Protein AF-A0A553V169-F1 (afdb_monomer)

pLDDT: mean 85.73, std 9.19, range [44.88, 95.38]

Sequence (104 aa):
MGFTVLGESAGKLLHLPVPGSVLGLVLLWLALSVGAVRLSWLEAAADDLLGVLGLLFVPATVGFVNYLSAGAAWGWWLLVMLTGLLCGAGVTGLLTSRWLGEDQ

Solvent-accessible surface area (backbone atoms only — not comparable to full-atom values): 5922 Å² total; per-residue (Å²): 109,71,48,31,54,52,16,35,53,50,26,63,74,69,69,49,100,57,62,24,60,60,43,10,49,53,52,48,50,52,36,41,75,74,60,80,42,66,63,77,78,48,47,65,60,50,52,56,50,57,72,45,41,70,66,60,46,47,70,66,47,57,63,51,59,76,56,68,78,58,58,84,61,48,62,59,52,48,52,54,52,50,50,51,50,52,49,51,55,46,50,54,50,52,50,52,51,55,70,62,60,73,80,120

Structure (mmCIF, N/CA/C/O backbone):
data_AF-A0A553V169-F1
#
_entry.id   AF-A0A553V169-F1
#
loop_
_atom_site.group_PDB
_atom_site.id
_atom_site.type_symbol
_atom_site.label_atom_id
_atom_site.label_alt_id
_atom_site.label_comp_id
_atom_site.label_asym_id
_atom_site.label_entity_id
_atom_site.label_seq_id
_atom_site.pdbx_PDB_ins_code
_atom_site.Cartn_x
_atom_site.Cartn_y
_atom_site.Cartn_z
_atom_site.occupancy
_atom_site.B_iso_or_equiv
_atom_site.auth_seq_id
_atom_site.auth_comp_id
_atom_site.auth_asym_id
_atom_site.auth_atom_id
_atom_site.pdbx_PDB_model_num
ATOM 1 N N . MET A 1 1 ? -18.871 -0.359 1.305 1.00 67.06 1 MET A N 1
ATOM 2 C CA . MET A 1 1 ? -19.916 0.501 0.707 1.00 67.06 1 MET A CA 1
ATOM 3 C C . MET A 1 1 ? -20.139 1.779 1.520 1.00 67.06 1 MET A C 1
ATOM 5 O O . MET A 1 1 ? -19.933 2.848 0.970 1.00 67.06 1 MET A O 1
ATOM 9 N N . GLY A 1 2 ? -20.487 1.713 2.816 1.00 82.88 2 GLY A N 1
ATOM 10 C CA . GLY A 1 2 ? -20.747 2.922 3.626 1.00 82.88 2 GLY A CA 1
ATOM 11 C C . GLY A 1 2 ? -19.584 3.926 3.664 1.00 82.88 2 GLY A C 1
ATOM 12 O O . GLY A 1 2 ? -19.732 5.065 3.235 1.00 82.88 2 GLY A O 1
ATOM 13 N N . PHE A 1 3 ? -18.394 3.485 4.080 1.00 85.50 3 PHE A N 1
ATOM 14 C CA . PHE A 1 3 ? -17.216 4.359 4.167 1.00 85.50 3 PHE A CA 1
ATOM 15 C C . PHE A 1 3 ? -16.726 4.884 2.812 1.00 85.50 3 PHE A C 1
ATOM 17 O O . PHE A 1 3 ? -16.272 6.018 2.728 1.00 85.50 3 PHE A O 1
ATOM 24 N N . THR A 1 4 ? -16.848 4.102 1.737 1.00 84.94 4 THR A N 1
ATOM 25 C CA . THR A 1 4 ? -16.432 4.522 0.388 1.00 84.94 4 THR A CA 1
ATOM 26 C C . THR A 1 4 ? -17.352 5.596 -0.191 1.00 84.94 4 THR A C 1
ATOM 28 O O . THR A 1 4 ? -16.861 6.536 -0.804 1.00 84.94 4 THR A O 1
ATOM 31 N N . VAL A 1 5 ? -18.666 5.513 0.057 1.00 88.44 5 VAL A N 1
ATOM 32 C CA . VAL A 1 5 ? -19.634 6.550 -0.352 1.00 88.44 5 VAL A CA 1
ATOM 33 C C . VAL A 1 5 ? -19.436 7.836 0.454 1.00 88.44 5 VAL A C 1
ATOM 35 O O . VAL A 1 5 ? -19.469 8.932 -0.108 1.00 88.44 5 VAL A O 1
ATOM 38 N N . LEU A 1 6 ? -19.177 7.715 1.760 1.00 87.00 6 LEU A N 1
ATOM 39 C CA . LEU A 1 6 ? -18.831 8.859 2.607 1.00 87.00 6 LEU A CA 1
ATOM 40 C C . LEU A 1 6 ? -17.513 9.510 2.162 1.00 87.00 6 LEU A C 1
ATOM 42 O O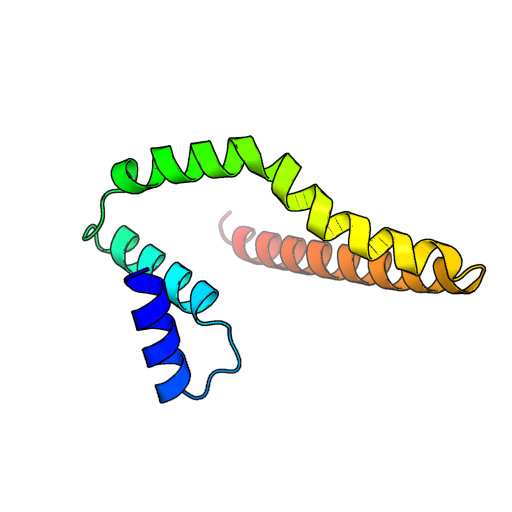 . LEU A 1 6 ? -17.446 10.731 2.051 1.00 87.00 6 LEU A O 1
ATOM 46 N N . GLY A 1 7 ? -16.500 8.704 1.837 1.00 84.62 7 GLY A N 1
ATOM 47 C CA . GLY A 1 7 ? -15.222 9.170 1.304 1.00 84.62 7 GLY A CA 1
ATOM 48 C C . GLY A 1 7 ? -15.358 9.866 -0.049 1.00 84.62 7 GLY A C 1
ATOM 49 O O . GLY A 1 7 ? -14.757 10.913 -0.258 1.00 84.62 7 GLY A O 1
ATOM 50 N N . GLU A 1 8 ? -16.191 9.348 -0.951 1.00 86.31 8 GLU A N 1
ATOM 51 C CA . GLU A 1 8 ? -16.463 9.985 -2.244 1.00 86.31 8 GLU A CA 1
ATOM 52 C C . GLU A 1 8 ? -17.226 11.309 -2.086 1.00 86.31 8 GLU A C 1
ATOM 54 O O . GLU A 1 8 ? -16.914 12.292 -2.757 1.00 86.31 8 GLU A O 1
ATOM 59 N N . SER A 1 9 ? -18.185 11.363 -1.158 1.00 84.12 9 SER A N 1
ATOM 60 C CA . SER A 1 9 ? -18.932 12.587 -0.839 1.00 84.12 9 SER A CA 1
ATOM 61 C C . SER A 1 9 ? -18.015 13.659 -0.239 1.00 84.12 9 SER A C 1
ATOM 63 O O . SER A 1 9 ? -18.050 14.813 -0.666 1.00 84.12 9 SER A O 1
ATOM 65 N N . ALA A 1 10 ? -17.140 13.271 0.694 1.00 80.94 10 ALA A N 1
ATOM 66 C CA . ALA A 1 10 ? -16.134 14.155 1.278 1.00 80.94 10 ALA A CA 1
ATOM 67 C C . ALA A 1 10 ? -15.099 14.618 0.237 1.00 80.94 10 ALA A C 1
ATOM 69 O O . ALA A 1 10 ? -14.768 15.801 0.182 1.00 80.94 10 ALA A O 1
ATOM 70 N N . GLY A 1 11 ? -14.637 13.713 -0.631 1.00 82.69 11 GLY A N 1
ATOM 71 C CA . GLY A 1 11 ? -13.697 14.021 -1.711 1.00 82.69 11 GLY A CA 1
ATOM 72 C C . GLY A 1 11 ? -14.268 15.003 -2.734 1.00 82.69 11 GLY A C 1
ATOM 73 O O . GLY A 1 11 ? -13.563 15.920 -3.154 1.00 82.69 11 GLY A O 1
ATOM 74 N N . LYS A 1 12 ? -15.560 14.873 -3.072 1.00 81.38 12 LYS A N 1
ATOM 75 C CA . LYS A 1 12 ? -16.278 15.825 -3.938 1.00 81.38 12 LYS A CA 1
ATOM 76 C C . LYS A 1 12 ? -16.449 17.196 -3.283 1.00 81.38 12 LYS A C 1
ATOM 78 O O . LYS A 1 12 ? -16.291 18.197 -3.971 1.00 81.38 12 LYS A O 1
ATOM 83 N N . LEU A 1 13 ? -16.723 17.261 -1.975 1.00 79.31 13 LEU A N 1
ATOM 84 C CA . LEU A 1 13 ? -16.819 18.541 -1.258 1.00 79.31 13 LEU A CA 1
ATOM 85 C C . LEU A 1 13 ? -15.472 19.275 -1.184 1.00 79.31 13 LEU A C 1
ATOM 87 O O . LEU A 1 13 ? -15.429 20.492 -1.353 1.00 79.31 13 LEU A O 1
ATOM 91 N N . LEU A 1 14 ? -14.379 18.548 -0.935 1.00 77.19 14 LEU A N 1
ATOM 92 C CA . LEU A 1 14 ? -13.042 19.135 -0.802 1.00 77.19 14 LEU A CA 1
ATOM 93 C C . LEU A 1 14 ? -12.274 19.263 -2.137 1.00 77.19 14 LEU A C 1
ATOM 95 O O . LEU A 1 14 ? -11.156 19.769 -2.128 1.00 77.19 14 LEU A O 1
ATOM 99 N N . HIS A 1 15 ? -12.841 18.839 -3.274 1.00 76.19 15 HIS A N 1
ATOM 100 C CA . HIS A 1 15 ? -12.168 18.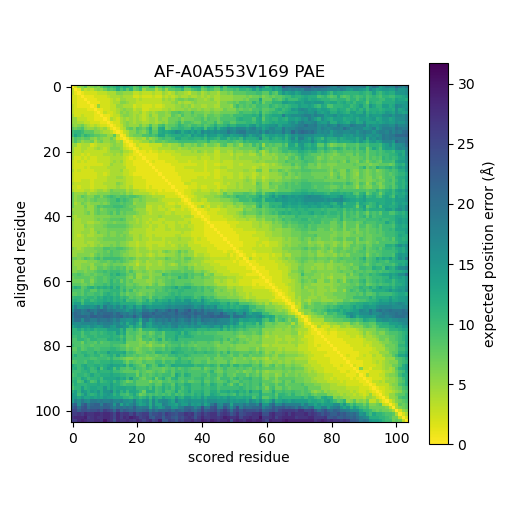813 -4.587 1.00 76.19 15 HIS A CA 1
ATOM 101 C C . HIS A 1 15 ? -10.804 18.092 -4.574 1.00 76.19 15 HIS A C 1
ATOM 103 O O . HIS A 1 15 ? -9.858 18.504 -5.248 1.00 76.19 15 HIS A O 1
ATOM 109 N N . LEU A 1 16 ? -10.680 17.004 -3.808 1.00 75.25 16 LEU A N 1
ATOM 110 C CA . LEU A 1 16 ? -9.436 16.235 -3.767 1.00 75.25 16 LEU A CA 1
ATOM 111 C C . LEU A 1 16 ? -9.338 15.286 -4.980 1.00 75.25 16 LEU A C 1
ATOM 113 O O . LEU A 1 16 ? -10.279 14.527 -5.223 1.00 75.25 16 LEU A O 1
ATOM 117 N N . PRO A 1 17 ? -8.198 15.240 -5.701 1.00 78.12 17 PRO A N 1
ATOM 118 C CA . PRO A 1 17 ? -7.964 14.314 -6.813 1.00 78.12 17 PRO A CA 1
ATOM 119 C C . PRO A 1 17 ? -7.607 12.906 -6.301 1.00 78.12 17 PRO A C 1
ATOM 121 O O . PRO A 1 17 ? -6.585 12.332 -6.673 1.00 78.12 17 PRO A O 1
ATOM 124 N N . VAL A 1 18 ? -8.416 12.357 -5.392 1.00 82.38 18 VAL A N 1
ATOM 125 C CA . VAL A 1 18 ? -8.161 11.068 -4.738 1.00 82.38 18 VAL A CA 1
ATOM 126 C C . VAL A 1 18 ? -9.400 10.177 -4.881 1.00 82.38 18 VAL A C 1
ATOM 128 O O . VAL A 1 18 ? -10.512 10.653 -4.643 1.00 82.38 18 VAL A O 1
ATOM 131 N N . PRO A 1 19 ? -9.257 8.890 -5.252 1.00 83.56 19 PRO A N 1
ATOM 132 C CA . PRO A 1 19 ? -10.390 7.975 -5.331 1.00 83.56 19 PRO A CA 1
ATOM 133 C C . PRO A 1 19 ? -11.135 7.876 -3.994 1.00 83.56 19 PRO A C 1
ATOM 135 O O . PRO A 1 19 ? -10.515 7.760 -2.934 1.00 83.56 19 PRO A O 1
ATOM 138 N N . GLY A 1 20 ? -12.471 7.836 -4.039 1.00 84.56 20 GLY A N 1
ATOM 139 C CA . GLY A 1 20 ? -13.307 7.726 -2.836 1.00 84.56 20 GLY A CA 1
ATOM 140 C C . GLY A 1 20 ? -13.006 6.488 -1.979 1.00 84.56 20 GLY A C 1
ATOM 141 O O . GLY A 1 20 ? -13.213 6.514 -0.768 1.00 84.56 20 GLY A O 1
ATOM 142 N N . SER A 1 21 ? -12.446 5.425 -2.571 1.00 87.94 21 SER A N 1
ATOM 143 C CA . SER A 1 21 ? -11.978 4.231 -1.854 1.00 87.94 21 SER A CA 1
ATOM 144 C C . SER A 1 21 ? -10.833 4.522 -0.881 1.00 87.94 21 SER A C 1
ATOM 146 O O . SER A 1 21 ? -10.854 4.020 0.240 1.00 87.94 21 SER A O 1
ATOM 148 N N . VAL A 1 22 ? -9.876 5.369 -1.266 1.00 89.94 22 VAL A N 1
ATOM 149 C CA . VAL A 1 22 ? -8.740 5.754 -0.415 1.00 89.94 22 VAL A CA 1
ATOM 150 C C . VAL A 1 22 ? -9.228 6.598 0.759 1.00 89.94 22 VAL A C 1
ATOM 152 O O . VAL A 1 22 ? -8.884 6.321 1.905 1.00 89.94 22 VAL A O 1
ATOM 155 N N . LEU A 1 23 ? -10.104 7.574 0.501 1.00 90.06 23 LEU A N 1
ATOM 156 C CA . LEU A 1 23 ? -10.726 8.369 1.566 1.00 90.06 23 LEU A CA 1
ATOM 157 C C . LEU A 1 23 ? -11.598 7.509 2.489 1.00 90.06 23 LEU A C 1
ATOM 159 O O . LEU A 1 23 ? -11.592 7.702 3.703 1.00 90.06 23 LEU A O 1
ATOM 163 N N . GLY A 1 24 ? -12.302 6.520 1.937 1.00 89.94 24 GLY A N 1
ATOM 164 C CA . GLY A 1 24 ? -13.060 5.546 2.717 1.00 89.94 24 GLY A CA 1
ATOM 165 C C . GLY A 1 24 ? -12.182 4.702 3.644 1.00 89.94 24 GLY A C 1
ATOM 166 O O . GLY A 1 24 ? -12.587 4.447 4.776 1.00 89.94 24 GLY A O 1
ATOM 167 N N . LEU A 1 25 ? -10.977 4.313 3.211 1.00 91.50 25 LEU A N 1
ATOM 168 C CA . LEU A 1 25 ? -10.004 3.612 4.059 1.00 91.50 25 LEU A CA 1
ATOM 169 C C . LEU A 1 25 ? -9.495 4.498 5.201 1.00 91.50 25 LEU A C 1
ATOM 171 O O . LEU A 1 25 ? -9.417 4.033 6.335 1.00 91.50 25 LEU A O 1
ATOM 175 N N . VAL A 1 26 ? -9.216 5.778 4.936 1.00 91.50 26 VAL A N 1
ATOM 176 C CA . VAL A 1 26 ? -8.816 6.739 5.981 1.00 91.50 26 VAL A CA 1
ATOM 177 C C . VAL A 1 26 ? -9.938 6.933 7.005 1.00 91.50 26 VAL A C 1
ATOM 179 O O . VAL A 1 26 ? -9.690 6.901 8.208 1.00 91.50 26 VAL A O 1
ATOM 182 N N . LEU A 1 27 ? -11.185 7.077 6.549 1.00 90.06 27 LEU A N 1
ATOM 183 C CA . LEU A 1 27 ? -12.356 7.186 7.427 1.00 90.06 27 LEU A CA 1
ATOM 184 C C . LEU A 1 27 ? -12.571 5.923 8.268 1.00 90.06 27 LEU A C 1
ATOM 186 O O . LEU A 1 27 ? -12.879 6.020 9.454 1.00 90.06 27 LEU A O 1
ATOM 190 N N . LEU A 1 28 ? -12.396 4.744 7.668 1.00 90.94 28 LEU A N 1
ATOM 191 C CA . LEU A 1 28 ? -12.472 3.466 8.370 1.00 90.94 28 LEU A CA 1
ATOM 192 C C . LEU A 1 28 ? -11.377 3.360 9.437 1.00 90.94 28 LEU A C 1
ATOM 194 O O . LEU A 1 28 ? -11.663 2.964 10.564 1.00 90.94 28 LEU A O 1
ATOM 198 N N . TRP A 1 29 ? -10.149 3.763 9.107 1.00 92.06 29 TRP A N 1
ATOM 199 C CA . TRP A 1 29 ? -9.038 3.807 10.053 1.00 92.06 29 TRP A CA 1
ATOM 200 C C . TRP A 1 29 ? -9.332 4.746 11.228 1.00 92.06 29 TRP A C 1
ATOM 202 O O . TRP A 1 29 ? -9.178 4.343 12.377 1.00 92.06 29 TRP A O 1
ATOM 212 N N . LEU A 1 30 ? -9.850 5.953 10.973 1.00 93.00 30 LEU A N 1
ATOM 213 C CA . LEU A 1 30 ? -10.275 6.875 12.034 1.00 93.00 30 LEU A CA 1
ATOM 214 C C . LEU A 1 30 ? -11.379 6.268 12.915 1.00 93.00 30 LEU A C 1
ATOM 216 O O . LEU A 1 30 ? -11.322 6.379 14.139 1.00 93.00 30 LEU A O 1
ATOM 220 N N . ALA A 1 31 ? -12.360 5.591 12.315 1.00 90.38 31 ALA A N 1
ATOM 221 C CA . ALA A 1 31 ? -13.435 4.928 13.052 1.00 90.38 31 ALA A CA 1
ATOM 222 C C . ALA A 1 31 ? -12.931 3.755 13.917 1.00 90.38 31 ALA A C 1
ATOM 224 O O . ALA A 1 31 ? -13.456 3.543 15.014 1.00 90.38 31 ALA A O 1
ATOM 225 N N . LEU A 1 32 ? -11.908 3.024 13.461 1.00 91.38 32 LEU A N 1
ATOM 226 C CA . LEU A 1 32 ? -11.215 2.008 14.260 1.00 91.38 32 LEU A CA 1
ATOM 227 C C . LEU A 1 32 ? -10.424 2.645 15.411 1.00 91.38 32 LEU A C 1
ATOM 229 O O . LEU A 1 32 ? -10.531 2.180 16.543 1.00 91.38 32 LEU A O 1
ATOM 233 N N . SER A 1 33 ? -9.685 3.727 15.149 1.00 90.81 33 SER A N 1
ATOM 234 C CA . SER A 1 33 ? -8.874 4.431 16.156 1.00 90.81 33 SER A CA 1
ATOM 235 C C . SER A 1 33 ? -9.710 5.006 17.303 1.00 90.81 33 SER A C 1
A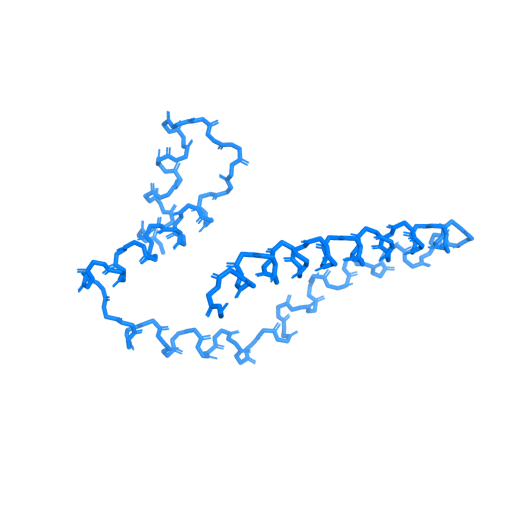TOM 237 O O . SER A 1 33 ? -9.267 5.017 18.447 1.00 90.81 33 SER A O 1
ATOM 239 N N . VAL A 1 34 ? -10.938 5.451 17.017 1.00 92.00 34 VAL A N 1
ATOM 240 C CA . VAL A 1 34 ? -11.890 5.959 18.025 1.00 92.00 34 VAL A CA 1
ATOM 241 C C . VAL A 1 34 ? -12.662 4.816 18.718 1.00 92.00 34 VAL A C 1
ATOM 243 O O . VAL A 1 34 ? -13.411 5.049 19.663 1.00 92.00 34 VAL A O 1
ATOM 246 N N . GLY A 1 35 ? -12.490 3.563 18.278 1.00 86.94 35 GLY A N 1
ATOM 247 C CA . GLY A 1 35 ? -13.182 2.392 18.830 1.00 86.94 35 GLY A CA 1
ATOM 248 C C . GLY A 1 35 ? -14.653 2.266 18.412 1.00 86.94 35 GLY A C 1
ATOM 249 O O . GLY A 1 35 ? -15.367 1.408 18.930 1.00 86.94 35 GLY A O 1
ATOM 250 N N . ALA A 1 36 ? -15.114 3.087 17.462 1.00 88.25 36 ALA A N 1
ATOM 251 C CA . ALA A 1 36 ? -16.479 3.036 16.934 1.00 88.25 36 ALA A CA 1
ATOM 252 C C . ALA A 1 36 ? -16.740 1.754 16.121 1.00 88.25 36 ALA A C 1
ATOM 254 O O . ALA A 1 36 ? -17.875 1.287 16.030 1.00 88.25 36 ALA A O 1
ATOM 255 N N . VAL A 1 37 ? -15.685 1.171 15.543 1.00 86.94 37 VAL A N 1
ATOM 256 C CA . VAL A 1 37 ? -15.723 -0.092 14.799 1.00 86.94 37 VAL A CA 1
ATOM 257 C C . VAL A 1 37 ? -14.696 -1.052 15.395 1.00 86.94 37 VAL A C 1
ATOM 259 O O . VAL A 1 37 ? -13.542 -0.692 15.608 1.00 86.94 37 VAL A O 1
ATOM 262 N N . ARG A 1 38 ? -15.112 -2.295 15.658 1.00 88.56 38 ARG A N 1
ATOM 263 C CA . ARG A 1 38 ? -14.237 -3.353 16.183 1.00 88.56 38 ARG A CA 1
ATOM 264 C C . ARG A 1 38 ? -13.465 -4.020 15.045 1.00 88.56 38 ARG A C 1
ATOM 266 O O . ARG A 1 38 ? -14.078 -4.449 14.071 1.00 88.56 38 ARG A O 1
ATOM 273 N N . LEU A 1 39 ? -12.150 -4.172 15.212 1.00 88.50 39 LEU A N 1
ATOM 274 C CA . LEU A 1 39 ? -11.262 -4.789 14.216 1.00 88.50 39 LEU A CA 1
ATOM 275 C C . LEU A 1 39 ? -11.723 -6.194 13.795 1.00 88.50 39 LEU A C 1
ATOM 277 O O . LEU A 1 39 ? -11.731 -6.501 12.608 1.00 88.50 39 LEU A O 1
ATOM 281 N N . SER A 1 40 ? -12.223 -6.990 14.744 1.00 88.00 40 SER A N 1
ATOM 282 C CA . SER A 1 40 ? -12.687 -8.364 14.508 1.00 88.00 40 SER A CA 1
ATOM 283 C C . SER A 1 40 ? -13.824 -8.494 13.487 1.00 88.00 40 SER A C 1
ATOM 285 O O . SER A 1 40 ? -14.037 -9.568 12.937 1.00 88.00 40 SER A O 1
ATOM 287 N N . TRP A 1 41 ? -14.563 -7.413 13.211 1.00 88.81 41 TRP A N 1
ATOM 288 C CA . TRP A 1 41 ? -15.621 -7.407 12.194 1.00 88.81 41 TRP A CA 1
ATOM 289 C C . TRP A 1 41 ? -15.066 -7.316 10.775 1.00 88.81 41 TRP A C 1
ATOM 291 O O . TRP A 1 41 ? -15.744 -7.701 9.826 1.00 88.81 41 TRP A O 1
ATOM 301 N N . LEU A 1 42 ? -13.859 -6.769 10.633 1.00 89.62 42 LEU A N 1
ATOM 302 C CA . LEU A 1 42 ? -13.191 -6.581 9.353 1.00 89.62 42 LEU A CA 1
ATOM 303 C C . LEU A 1 42 ? -12.138 -7.659 9.096 1.00 89.62 42 LEU A C 1
ATOM 305 O O . LEU A 1 42 ? -11.911 -8.000 7.943 1.00 89.62 42 LEU A O 1
ATOM 309 N N . GLU A 1 43 ? -11.535 -8.196 10.155 1.00 91.25 43 GLU A N 1
ATOM 310 C CA . GLU A 1 43 ? -10.445 -9.175 10.107 1.00 91.25 43 GLU A CA 1
ATOM 311 C C . GLU A 1 43 ? -10.778 -10.389 9.232 1.00 91.25 43 GLU A C 1
ATOM 313 O O . GLU A 1 43 ? -10.060 -10.652 8.277 1.00 91.25 43 GLU A O 1
ATOM 318 N N . ALA A 1 44 ? -11.935 -11.029 9.440 1.00 92.00 44 ALA A N 1
ATOM 319 C CA . ALA A 1 44 ? -12.350 -12.177 8.626 1.00 92.00 44 ALA A CA 1
ATOM 320 C C . ALA A 1 44 ? -12.465 -11.843 7.125 1.00 92.00 44 ALA A C 1
ATOM 322 O O . ALA A 1 44 ? -12.018 -12.601 6.271 1.00 92.00 44 ALA A O 1
ATOM 323 N N . ALA A 1 45 ? -13.030 -10.679 6.791 1.00 90.00 45 ALA A N 1
ATOM 324 C CA . ALA A 1 45 ? -13.160 -10.249 5.400 1.00 90.00 45 ALA A CA 1
ATOM 325 C C . ALA A 1 45 ? -11.810 -9.838 4.787 1.00 90.00 45 ALA A C 1
ATOM 327 O O . ALA A 1 45 ? -11.599 -10.008 3.585 1.00 90.00 45 ALA A O 1
ATOM 328 N N . ALA A 1 46 ? -10.907 -9.272 5.592 1.00 91.38 46 ALA A N 1
ATOM 329 C CA . ALA A 1 46 ? -9.558 -8.921 5.170 1.00 91.38 46 ALA A CA 1
ATOM 330 C C . ALA A 1 46 ? -8.723 -10.176 4.889 1.00 91.38 46 ALA A C 1
ATOM 332 O O . ALA A 1 46 ? -8.045 -10.215 3.863 1.00 91.38 46 ALA A O 1
ATOM 333 N N . ASP A 1 47 ? -8.830 -11.200 5.737 1.00 94.38 47 ASP A N 1
ATOM 334 C CA . ASP A 1 47 ? -8.156 -12.489 5.561 1.00 94.38 47 ASP A CA 1
ATOM 335 C C . ASP A 1 47 ? -8.653 -13.229 4.315 1.00 94.38 47 ASP A C 1
ATOM 337 O O . ASP A 1 47 ? -7.838 -13.700 3.519 1.00 94.38 47 ASP A O 1
ATOM 341 N N . ASP A 1 48 ? -9.967 -13.252 4.072 1.00 93.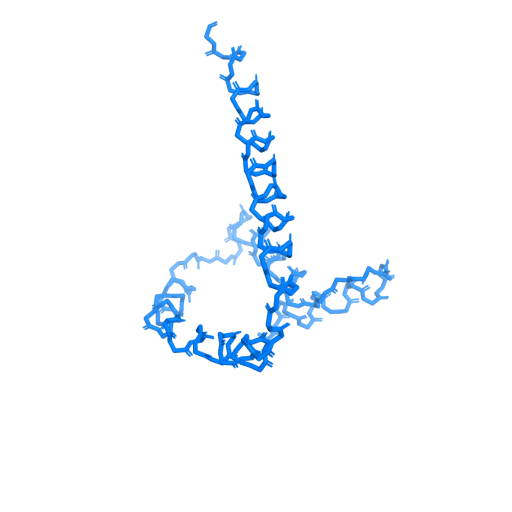38 48 ASP A N 1
ATOM 342 C CA . ASP A 1 48 ? -10.535 -13.812 2.838 1.00 93.38 48 ASP A CA 1
ATOM 343 C C . ASP A 1 48 ? -9.996 -13.089 1.592 1.00 93.38 48 ASP A C 1
ATOM 345 O O . ASP A 1 48 ? -9.631 -13.719 0.592 1.00 93.38 48 ASP A O 1
ATOM 349 N N . LEU A 1 49 ? -9.900 -11.755 1.649 1.00 92.69 49 LEU A N 1
ATOM 350 C CA . LEU A 1 49 ? -9.372 -10.953 0.547 1.00 92.69 49 LEU A CA 1
ATOM 351 C C . LEU A 1 49 ? -7.867 -11.182 0.341 1.00 92.69 49 LEU A C 1
ATOM 353 O O . LEU A 1 49 ? -7.405 -11.239 -0.800 1.00 92.69 49 LEU A O 1
ATOM 357 N N . LEU A 1 50 ? -7.114 -11.351 1.430 1.00 93.62 50 LEU A N 1
ATOM 358 C CA . LEU A 1 50 ? -5.702 -11.731 1.396 1.00 93.62 50 LEU A CA 1
ATOM 359 C C . LEU A 1 50 ? -5.516 -13.118 0.770 1.00 93.62 50 LEU A C 1
ATOM 361 O O . LEU A 1 50 ? -4.602 -13.305 -0.036 1.00 93.62 50 LEU A O 1
ATOM 365 N N . GLY A 1 51 ? -6.412 -14.060 1.065 1.00 95.19 51 GLY A N 1
ATOM 366 C CA . GLY A 1 51 ? -6.418 -15.396 0.469 1.00 95.19 51 GLY A CA 1
ATOM 367 C C . GLY A 1 51 ? -6.555 -15.375 -1.057 1.00 95.19 51 GLY A C 1
ATOM 368 O O . GLY A 1 51 ? -5.935 -16.183 -1.748 1.00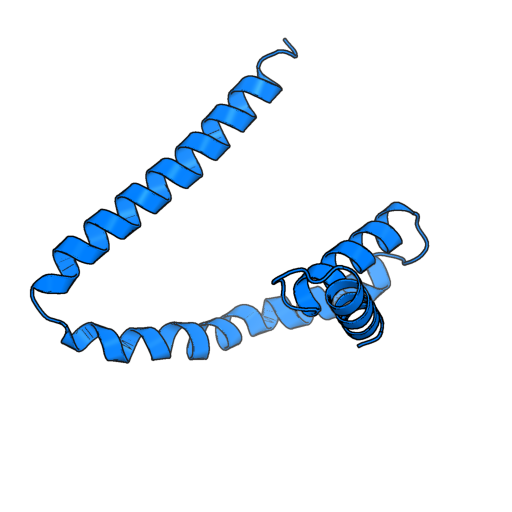 95.19 51 GLY A O 1
ATOM 369 N N . VAL A 1 52 ? -7.299 -14.408 -1.605 1.00 93.75 52 VAL A N 1
ATOM 370 C CA . VAL A 1 52 ? -7.457 -14.217 -3.060 1.00 93.75 52 VAL A CA 1
ATOM 371 C C . VAL A 1 52 ? -6.550 -13.129 -3.642 1.00 93.75 52 VAL A C 1
ATOM 373 O O . VAL A 1 52 ? -6.625 -12.846 -4.839 1.00 93.75 52 VAL A O 1
ATOM 376 N N . LEU A 1 53 ? -5.650 -12.539 -2.852 1.00 94.81 53 LEU A N 1
ATOM 377 C CA . LEU A 1 53 ? -4.756 -11.460 -3.289 1.00 94.81 53 LEU A CA 1
ATOM 378 C C . LEU A 1 53 ? -3.910 -11.879 -4.500 1.00 94.81 53 LEU A C 1
ATOM 380 O O . LEU A 1 53 ? -3.744 -11.109 -5.444 1.00 94.81 53 LEU A O 1
ATOM 384 N N . GLY A 1 54 ? -3.447 -13.135 -4.518 1.00 93.19 54 GLY A N 1
ATOM 385 C CA . GLY A 1 54 ? -2.753 -13.725 -5.666 1.00 93.19 54 GLY A CA 1
ATOM 386 C C . GLY A 1 54 ? -3.571 -13.651 -6.958 1.00 93.19 54 GLY A C 1
ATOM 387 O O . GLY A 1 54 ? -3.039 -13.282 -8.003 1.00 93.19 54 GLY A O 1
ATOM 388 N N . LEU A 1 55 ? -4.880 -13.914 -6.880 1.00 94.44 55 LEU A N 1
ATOM 389 C CA . LEU A 1 55 ? -5.798 -13.800 -8.014 1.00 94.44 55 LEU A CA 1
ATOM 390 C C . LEU A 1 55 ? -5.995 -12.340 -8.442 1.00 94.44 55 LEU A C 1
ATOM 392 O O . LEU A 1 55 ? -6.100 -12.087 -9.637 1.00 94.44 55 LEU A O 1
ATOM 396 N N . LEU A 1 56 ? -5.998 -11.383 -7.506 1.00 91.31 56 LEU A N 1
ATOM 397 C CA . LEU A 1 56 ? -6.084 -9.945 -7.810 1.00 91.31 56 LEU A CA 1
ATOM 398 C C . LEU A 1 56 ? -4.816 -9.404 -8.492 1.00 91.31 56 LEU A C 1
ATOM 400 O O . LEU A 1 56 ? -4.898 -8.470 -9.291 1.00 91.31 56 LEU A O 1
ATOM 404 N N . PHE A 1 57 ? -3.654 -10.013 -8.246 1.00 91.88 57 PHE A N 1
ATOM 405 C CA . PHE A 1 57 ? -2.420 -9.658 -8.950 1.00 91.88 57 PHE A CA 1
ATOM 406 C C . PHE A 1 57 ? -2.391 -10.129 -10.405 1.00 91.88 57 PHE A C 1
ATOM 408 O O . PHE A 1 57 ? -1.722 -9.503 -11.228 1.00 91.88 57 PHE A O 1
ATOM 415 N N . VAL A 1 58 ? -3.125 -11.184 -10.767 1.00 92.88 58 VAL A N 1
ATOM 416 C CA . VAL A 1 58 ? -3.182 -11.669 -12.157 1.00 92.88 58 VAL A CA 1
ATOM 417 C C . VAL A 1 58 ? -3.669 -10.580 -13.127 1.00 92.88 58 VAL A C 1
ATOM 419 O O . VAL A 1 58 ? -2.905 -10.236 -14.024 1.00 92.88 58 VAL A O 1
ATOM 422 N N . PRO A 1 59 ? -4.857 -9.957 -12.967 1.00 88.12 59 PRO A N 1
ATOM 423 C CA . PRO A 1 59 ? -5.316 -8.889 -13.855 1.00 88.12 59 PRO A CA 1
ATOM 424 C C . PRO A 1 59 ? -4.403 -7.653 -13.820 1.00 88.12 59 PRO A C 1
ATOM 426 O O . PRO A 1 59 ? -4.216 -7.001 -14.847 1.00 88.12 59 PRO A O 1
ATOM 429 N N . ALA A 1 60 ? -3.782 -7.355 -12.674 1.00 88.50 60 ALA A N 1
ATOM 430 C CA . ALA A 1 60 ? -2.820 -6.259 -12.562 1.00 88.50 60 ALA A CA 1
ATOM 431 C C . ALA A 1 60 ? -1.529 -6.518 -13.368 1.00 88.50 60 ALA A C 1
ATOM 433 O O . ALA A 1 60 ? -0.970 -5.594 -13.957 1.00 88.50 60 ALA A O 1
ATOM 434 N N . THR A 1 61 ? -1.068 -7.771 -13.430 1.00 88.06 61 THR A N 1
ATOM 435 C CA . THR A 1 61 ? 0.183 -8.167 -14.103 1.00 88.06 61 THR A CA 1
ATOM 436 C C . THR A 1 61 ? 0.000 -8.521 -15.575 1.00 88.06 61 THR A C 1
ATOM 438 O O . THR A 1 61 ? 0.879 -8.223 -16.377 1.00 88.06 61 THR A O 1
ATOM 441 N N . VAL A 1 62 ? -1.135 -9.081 -15.997 1.00 89.25 62 VAL A N 1
ATOM 442 C CA . VAL A 1 62 ? -1.376 -9.366 -17.428 1.00 89.25 62 VAL A CA 1
ATOM 443 C C . VAL A 1 62 ? -1.393 -8.097 -18.283 1.00 89.25 62 VAL A C 1
ATOM 445 O O . VAL A 1 62 ? -0.974 -8.139 -19.436 1.00 89.25 62 VAL A O 1
ATOM 448 N N . GLY A 1 63 ? -1.771 -6.943 -17.720 1.00 84.12 63 GLY A N 1
ATOM 449 C CA . GLY A 1 63 ? -1.637 -5.651 -18.402 1.00 84.12 63 GLY A CA 1
ATOM 450 C C . GLY A 1 63 ? -0.184 -5.302 -18.749 1.00 84.12 63 GLY A C 1
ATOM 451 O O . GLY A 1 63 ? 0.072 -4.701 -19.792 1.00 84.12 63 GLY A O 1
ATOM 452 N N . PHE A 1 64 ? 0.774 -5.743 -17.929 1.00 82.19 64 PHE A N 1
ATOM 453 C CA . PHE A 1 64 ? 2.205 -5.568 -18.178 1.00 82.19 64 PHE A CA 1
ATOM 454 C C . PHE A 1 64 ? 2.699 -6.413 -19.360 1.00 82.19 64 PHE A C 1
ATOM 456 O O . PHE A 1 64 ? 3.596 -5.978 -20.078 1.00 82.19 64 PHE A O 1
ATOM 463 N N . VAL A 1 65 ? 2.083 -7.572 -19.628 1.00 84.38 65 VAL A N 1
ATOM 464 C CA . VAL A 1 65 ? 2.452 -8.458 -20.751 1.00 84.38 65 VAL A CA 1
ATOM 465 C C . VAL A 1 65 ? 2.342 -7.740 -22.102 1.00 84.38 65 VAL A C 1
ATOM 467 O O . VAL A 1 65 ? 3.173 -7.961 -22.978 1.00 84.38 65 VAL A O 1
ATOM 470 N N . ASN A 1 66 ? 1.413 -6.792 -22.247 1.00 83.38 66 ASN A N 1
ATOM 471 C CA . ASN A 1 66 ? 1.296 -5.967 -23.455 1.00 83.38 66 ASN A CA 1
ATOM 472 C C . ASN A 1 66 ? 2.509 -5.047 -23.690 1.00 83.38 66 ASN A C 1
ATOM 474 O O . ASN A 1 66 ? 2.753 -4.630 -24.818 1.00 83.38 66 ASN A O 1
ATOM 478 N N . TYR A 1 67 ? 3.282 -4.738 -22.646 1.00 79.25 67 TYR A N 1
ATOM 479 C CA . TYR A 1 67 ? 4.483 -3.905 -22.727 1.00 79.25 67 TYR A CA 1
ATOM 480 C C . TYR A 1 67 ? 5.770 -4.720 -22.916 1.00 79.25 67 TYR A C 1
ATOM 482 O O . TYR A 1 67 ? 6.810 -4.138 -23.231 1.00 79.25 67 TYR A O 1
ATOM 490 N N . LEU A 1 68 ? 5.727 -6.055 -22.793 1.00 73.31 68 LEU A N 1
ATOM 491 C CA . LEU A 1 68 ? 6.896 -6.917 -23.029 1.00 73.31 68 LEU A CA 1
ATOM 492 C C . LEU A 1 68 ? 7.388 -6.863 -24.485 1.00 73.31 68 LEU A C 1
ATOM 494 O O . LEU A 1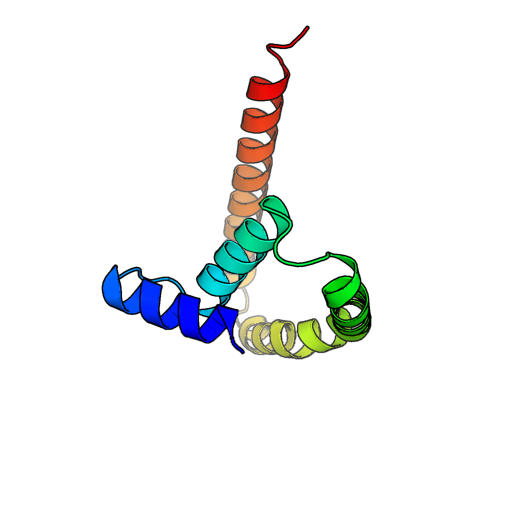 68 ? 8.561 -7.124 -24.742 1.00 73.31 68 LEU A O 1
ATOM 498 N N . SER A 1 69 ? 6.538 -6.481 -25.442 1.00 74.62 69 SER A N 1
ATOM 499 C CA . SER A 1 69 ? 6.926 -6.339 -26.852 1.00 74.62 69 SER A CA 1
ATOM 500 C C . SER A 1 69 ? 7.723 -5.061 -27.159 1.00 74.62 69 SER A C 1
ATOM 502 O O . SER A 1 69 ? 8.106 -4.854 -28.308 1.00 74.62 69 SER A O 1
ATOM 504 N N . ALA A 1 70 ? 7.987 -4.195 -26.171 1.00 71.56 70 ALA A N 1
ATOM 505 C CA . ALA A 1 70 ? 8.633 -2.889 -26.364 1.00 71.56 70 ALA A CA 1
ATOM 506 C C . ALA A 1 70 ? 10.142 -2.940 -26.717 1.00 71.56 70 ALA A C 1
ATOM 508 O O . ALA A 1 70 ? 10.742 -1.902 -27.008 1.00 71.56 70 ALA A O 1
ATOM 509 N N . GLY A 1 71 ? 10.776 -4.120 -26.728 1.00 76.19 71 GLY A N 1
ATOM 510 C CA . GLY A 1 71 ? 12.146 -4.307 -27.227 1.00 76.19 71 GLY A CA 1
ATOM 511 C C . GLY A 1 71 ? 13.225 -3.539 -26.441 1.00 76.19 71 GLY A C 1
ATOM 512 O O . GLY A 1 71 ? 13.216 -3.511 -25.212 1.00 76.19 71 GLY A O 1
ATOM 513 N N . ALA A 1 72 ? 14.182 -2.918 -27.144 1.00 69.12 72 ALA A N 1
ATOM 514 C CA . ALA A 1 72 ? 15.394 -2.316 -26.560 1.00 69.12 72 ALA A CA 1
ATOM 515 C C . ALA A 1 72 ? 15.145 -1.125 -25.607 1.00 69.12 72 ALA A C 1
ATOM 517 O O . ALA A 1 72 ? 15.999 -0.818 -24.775 1.00 69.12 72 ALA A O 1
ATOM 518 N N . ALA A 1 73 ? 13.976 -0.477 -25.670 1.00 75.31 73 ALA A N 1
ATOM 519 C CA . ALA A 1 73 ? 13.610 0.602 -24.747 1.00 75.31 73 ALA A CA 1
ATOM 520 C C . ALA A 1 73 ? 13.327 0.100 -23.316 1.00 75.31 73 ALA A C 1
ATOM 522 O O . ALA A 1 73 ? 13.367 0.882 -22.364 1.00 75.31 73 ALA A O 1
ATOM 523 N N . TRP A 1 74 ? 13.072 -1.201 -23.145 1.00 81.12 74 TRP A N 1
ATOM 524 C CA . TRP A 1 74 ? 12.709 -1.801 -21.860 1.00 81.12 74 TRP A CA 1
ATOM 525 C C . TRP A 1 74 ? 13.834 -1.709 -20.820 1.00 81.12 74 TRP A C 1
ATOM 527 O O . TRP A 1 74 ? 13.573 -1.439 -19.650 1.00 81.12 74 TRP A O 1
ATOM 537 N N . GLY A 1 75 ? 15.095 -1.843 -21.253 1.00 83.00 75 GLY A N 1
ATOM 538 C CA . GLY A 1 75 ? 16.257 -1.756 -20.362 1.00 83.00 75 GLY A CA 1
ATOM 539 C C . GLY A 1 75 ? 16.418 -0.375 -19.722 1.00 83.00 75 GLY A C 1
ATOM 540 O O . GLY A 1 75 ? 16.675 -0.274 -18.524 1.00 83.00 75 GLY A O 1
ATOM 541 N N . TRP A 1 76 ? 16.196 0.695 -20.494 1.00 86.00 76 TRP A N 1
ATOM 542 C CA . TRP A 1 76 ? 16.258 2.062 -19.970 1.00 86.00 76 TRP A CA 1
ATOM 543 C C . TRP A 1 76 ? 15.129 2.335 -18.969 1.00 86.00 76 TRP A C 1
ATOM 545 O O . TRP A 1 76 ? 15.375 2.848 -17.879 1.00 86.00 76 TRP A O 1
ATOM 555 N N . TRP A 1 77 ? 13.898 1.927 -19.295 1.00 85.69 77 TRP A N 1
ATOM 556 C CA . TRP A 1 77 ? 12.749 2.074 -18.397 1.00 85.69 77 TRP A CA 1
ATOM 557 C C . TRP A 1 77 ? 12.908 1.293 -17.090 1.00 85.69 77 TRP A C 1
ATOM 559 O O . TRP A 1 77 ? 12.578 1.819 -16.028 1.00 85.69 77 TRP A O 1
ATOM 569 N N . LEU A 1 78 ? 13.462 0.079 -17.139 1.00 87.88 78 LEU A N 1
ATOM 570 C CA . LEU A 1 78 ? 13.762 -0.705 -15.941 1.00 87.88 78 LEU A CA 1
ATOM 571 C C . LEU A 1 78 ? 14.761 -0.006 -15.021 1.00 87.88 78 LEU A C 1
ATOM 573 O O . LEU A 1 78 ? 14.533 0.036 -13.816 1.00 87.88 78 LEU A O 1
ATOM 577 N N . LEU A 1 79 ? 15.835 0.570 -15.567 1.00 90.44 79 LEU A N 1
ATOM 578 C CA . LEU A 1 79 ? 16.808 1.319 -14.766 1.00 90.44 79 LEU A CA 1
ATOM 579 C C . LEU A 1 79 ? 16.169 2.541 -14.096 1.00 90.44 79 LEU A C 1
ATOM 581 O O . LEU A 1 79 ? 16.415 2.794 -12.916 1.00 90.44 79 LEU A O 1
ATOM 585 N N . VAL A 1 80 ? 15.304 3.266 -14.807 1.00 91.56 80 VAL A N 1
ATOM 586 C CA . VAL A 1 80 ? 14.568 4.408 -14.239 1.00 91.56 80 VAL A CA 1
ATOM 587 C C . VAL A 1 80 ? 13.622 3.955 -13.117 1.00 91.56 80 VAL A C 1
ATOM 589 O O . VAL A 1 80 ? 13.599 4.562 -12.049 1.00 91.56 80 VAL A O 1
ATOM 592 N N . MET A 1 81 ? 12.886 2.858 -13.308 1.00 91.25 81 MET A N 1
ATOM 593 C CA . MET A 1 81 ? 11.980 2.328 -12.279 1.00 91.25 81 MET A CA 1
ATOM 594 C C . MET A 1 81 ? 12.737 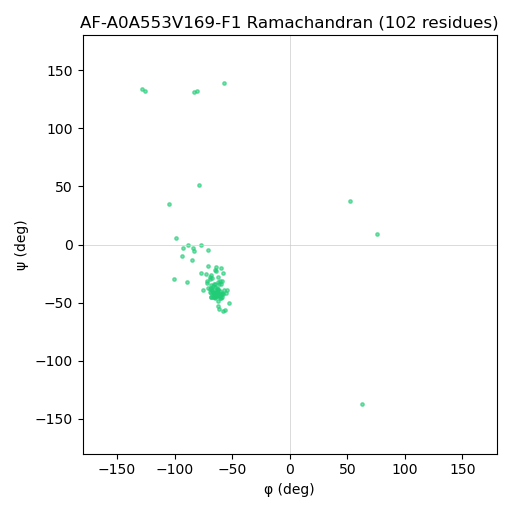1.797 -11.058 1.00 91.25 81 MET A C 1
ATOM 596 O O . MET A 1 81 ? 12.339 2.061 -9.924 1.00 91.25 81 MET A O 1
ATOM 600 N N . LEU A 1 82 ? 13.849 1.092 -11.274 1.00 94.12 82 LEU A N 1
ATOM 601 C CA . LEU A 1 82 ? 14.678 0.544 -10.203 1.00 94.12 82 LEU A CA 1
ATOM 602 C C . LEU A 1 82 ? 15.314 1.658 -9.368 1.00 94.12 82 LEU A C 1
ATOM 604 O O . LEU A 1 82 ? 15.290 1.601 -8.142 1.00 94.12 82 LEU A O 1
ATOM 608 N N . THR A 1 83 ? 15.854 2.687 -10.022 1.00 95.19 83 THR A N 1
ATOM 609 C CA . THR A 1 83 ? 16.437 3.839 -9.323 1.00 95.19 83 THR A CA 1
ATOM 610 C C . THR A 1 83 ? 15.377 4.608 -8.541 1.00 95.19 83 THR A C 1
ATOM 612 O O . THR A 1 83 ? 15.606 4.911 -7.373 1.00 95.19 83 THR A O 1
ATOM 615 N N . GLY A 1 84 ? 14.192 4.840 -9.117 1.00 94.88 84 GLY A N 1
ATOM 616 C CA . GLY A 1 84 ? 13.060 5.443 -8.407 1.00 94.88 84 GLY A CA 1
ATOM 617 C C . GLY A 1 84 ? 12.621 4.637 -7.181 1.00 94.88 84 GLY A C 1
ATOM 618 O O . GLY A 1 84 ? 12.448 5.208 -6.104 1.00 94.88 84 GLY A O 1
ATOM 619 N N . LEU A 1 85 ? 12.508 3.311 -7.314 1.00 95.00 85 LEU A N 1
ATOM 620 C CA . LEU A 1 85 ? 12.155 2.413 -6.211 1.00 95.00 85 LEU A CA 1
ATOM 621 C C . LEU A 1 85 ? 13.201 2.451 -5.090 1.00 95.00 85 LEU A C 1
ATOM 623 O O . LEU A 1 85 ? 12.842 2.612 -3.925 1.00 95.00 85 LEU A O 1
ATOM 627 N N . LEU A 1 86 ? 14.487 2.329 -5.435 1.00 95.19 86 LEU A N 1
ATOM 628 C CA . LEU A 1 86 ? 15.588 2.347 -4.470 1.00 95.19 86 LEU A CA 1
ATOM 629 C C . LEU A 1 86 ? 15.722 3.707 -3.782 1.00 95.19 86 LEU A C 1
ATOM 631 O O . LEU A 1 86 ? 15.915 3.755 -2.570 1.00 95.19 86 LEU A O 1
ATOM 635 N N . CYS A 1 87 ? 15.581 4.810 -4.521 1.00 95.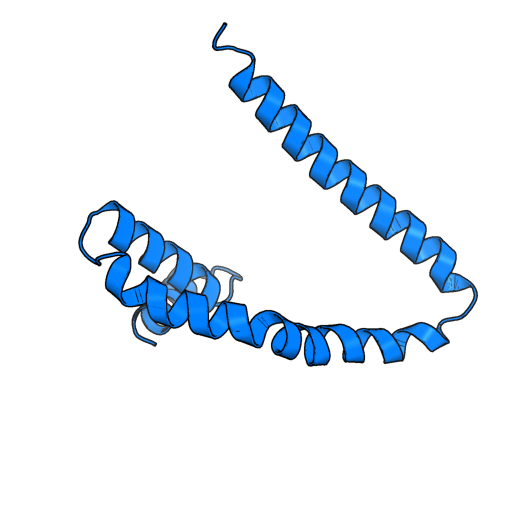38 87 CYS A N 1
ATOM 636 C CA . CYS A 1 87 ? 15.578 6.147 -3.935 1.00 95.38 87 CYS A CA 1
ATOM 637 C C . CYS A 1 87 ? 14.374 6.354 -3.019 1.00 95.38 87 CYS A C 1
ATOM 639 O O . CYS A 1 87 ? 14.555 6.843 -1.911 1.00 95.38 87 CYS A O 1
ATOM 641 N N . GLY A 1 88 ? 13.165 5.974 -3.438 1.00 94.31 88 GLY A N 1
ATOM 642 C CA . GLY A 1 88 ? 11.961 6.117 -2.620 1.00 94.31 88 GLY A CA 1
ATOM 643 C C . GLY A 1 88 ? 12.053 5.309 -1.328 1.00 94.31 88 GLY A C 1
ATOM 644 O O . GLY A 1 88 ? 11.977 5.875 -0.240 1.00 94.31 88 GLY A O 1
ATOM 645 N N . ALA A 1 89 ? 12.311 4.004 -1.442 1.00 92.88 89 ALA A N 1
ATOM 646 C CA . ALA A 1 89 ? 12.470 3.121 -0.289 1.00 92.88 89 ALA A CA 1
ATOM 647 C C . ALA A 1 89 ? 13.645 3.548 0.606 1.00 92.88 89 ALA A C 1
ATOM 649 O O . ALA A 1 89 ? 13.524 3.541 1.829 1.00 92.88 89 ALA A O 1
ATOM 650 N N . GLY A 1 90 ? 14.762 3.968 0.006 1.00 93.62 90 GLY A N 1
ATOM 651 C CA . GLY A 1 90 ? 15.936 4.453 0.724 1.00 93.62 90 GLY A CA 1
ATOM 652 C C . GLY A 1 90 ? 15.674 5.752 1.481 1.00 93.62 90 GLY A C 1
ATOM 653 O O . GLY A 1 90 ? 16.032 5.854 2.649 1.00 93.62 90 GLY A O 1
ATOM 654 N N . VAL A 1 91 ? 15.014 6.732 0.861 1.00 93.81 91 VAL A N 1
ATOM 655 C CA . VAL A 1 91 ? 14.662 8.008 1.503 1.00 93.81 91 VAL A CA 1
ATOM 656 C C . VAL A 1 91 ? 13.652 7.786 2.620 1.00 93.81 91 VAL A C 1
ATOM 658 O O . VAL A 1 91 ? 13.852 8.320 3.707 1.00 93.81 91 VAL A O 1
ATOM 661 N N . THR A 1 92 ? 12.617 6.969 2.402 1.00 91.50 92 THR A N 1
ATOM 662 C CA . THR A 1 92 ? 11.677 6.596 3.468 1.00 91.50 92 THR A CA 1
ATOM 663 C C . THR A 1 92 ? 12.408 5.899 4.612 1.00 91.50 92 THR A C 1
ATOM 665 O O . THR A 1 92 ? 12.238 6.299 5.758 1.00 91.50 92 THR A O 1
ATOM 668 N N . GLY A 1 93 ? 13.286 4.936 4.316 1.00 89.31 93 GLY A N 1
ATOM 669 C CA . GLY A 1 93 ? 14.084 4.240 5.325 1.00 89.31 93 GLY A CA 1
ATOM 670 C C . GLY A 1 93 ? 15.004 5.174 6.115 1.00 89.31 93 GLY A C 1
ATOM 671 O O . GLY A 1 93 ? 15.036 5.097 7.339 1.00 89.31 93 GLY A O 1
ATOM 672 N N . LEU A 1 94 ? 15.697 6.094 5.438 1.00 87.94 94 LEU A N 1
ATOM 673 C CA . LEU A 1 94 ? 16.593 7.071 6.065 1.00 87.94 94 LEU A CA 1
ATOM 674 C C . LEU A 1 94 ? 15.841 8.123 6.882 1.00 87.94 94 LEU A C 1
ATOM 676 O O . LEU A 1 94 ? 16.314 8.528 7.943 1.00 87.94 94 LEU A O 1
ATOM 680 N N . LEU A 1 95 ? 14.680 8.576 6.403 1.00 87.94 95 LEU A N 1
ATOM 681 C CA . LEU A 1 95 ? 13.796 9.455 7.164 1.00 87.94 95 LEU A CA 1
ATOM 682 C C . LEU A 1 95 ? 13.329 8.734 8.424 1.00 87.94 95 LEU A C 1
ATOM 684 O O . LEU A 1 95 ? 13.561 9.237 9.516 1.00 87.94 95 LEU A O 1
ATOM 688 N N . THR A 1 96 ? 12.778 7.526 8.309 1.00 89.44 96 THR A N 1
ATOM 689 C CA . THR A 1 96 ? 12.355 6.747 9.479 1.00 89.44 96 THR A CA 1
ATOM 690 C C . THR A 1 96 ? 13.517 6.491 10.437 1.00 89.44 96 THR A C 1
ATOM 692 O O . THR A 1 96 ? 13.349 6.689 11.635 1.00 89.44 96 THR A O 1
ATOM 695 N N . SER A 1 97 ? 14.713 6.147 9.947 1.00 82.94 97 SER A N 1
ATOM 696 C CA . SER A 1 97 ? 15.876 5.933 10.817 1.00 82.94 97 SER A CA 1
ATOM 697 C C . SER A 1 97 ? 16.377 7.212 11.487 1.00 82.94 97 SER A C 1
ATOM 699 O O . SER A 1 97 ? 16.947 7.139 12.567 1.00 82.94 97 SER A O 1
ATOM 701 N N . ARG A 1 98 ? 16.190 8.383 10.864 1.00 83.38 98 ARG A N 1
ATOM 702 C CA . ARG A 1 98 ? 16.536 9.672 11.481 1.00 83.38 98 ARG A CA 1
ATOM 703 C C . ARG A 1 98 ? 15.529 10.076 12.551 1.00 83.38 98 ARG A C 1
ATOM 705 O O . ARG A 1 98 ? 15.951 10.546 13.592 1.00 83.38 98 ARG A O 1
ATOM 712 N N . TRP A 1 99 ? 14.240 9.827 12.324 1.00 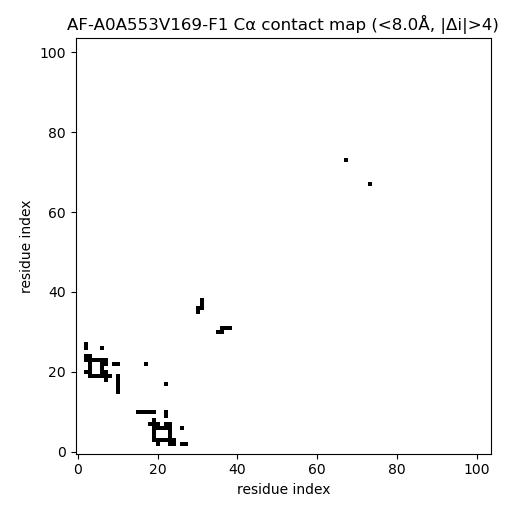75.12 99 TRP A N 1
ATOM 713 C CA . TRP A 1 99 ? 13.189 10.095 13.310 1.00 75.12 99 TRP A CA 1
ATOM 714 C C . TRP A 1 99 ? 13.220 9.120 14.496 1.00 75.12 99 TRP A C 1
ATOM 716 O O . TRP A 1 99 ? 12.888 9.517 15.602 1.00 75.12 99 TRP A O 1
ATOM 726 N N . LEU A 1 100 ? 13.647 7.867 14.294 1.00 70.12 100 LEU A N 1
ATOM 727 C CA . LEU A 1 100 ? 13.843 6.896 15.384 1.00 70.12 100 LEU A CA 1
ATOM 728 C C . LEU A 1 100 ? 15.221 6.998 16.064 1.00 70.12 100 LEU A C 1
ATOM 730 O O . LEU A 1 100 ? 15.430 6.390 17.108 1.00 70.12 100 LEU A O 1
ATOM 734 N N . GLY A 1 101 ? 16.174 7.715 15.462 1.00 58.53 101 GLY A N 1
ATOM 735 C CA . GLY A 1 101 ? 17.543 7.859 15.963 1.00 58.53 101 GLY A CA 1
ATOM 736 C C . GLY A 1 101 ? 17.729 8.946 17.026 1.00 58.53 101 GLY A C 1
ATOM 737 O O . GLY A 1 101 ? 18.841 9.088 17.523 1.00 58.53 101 GLY A O 1
ATOM 738 N N . GLU A 1 102 ? 16.681 9.706 17.364 1.00 56.16 102 GLU A N 1
ATOM 739 C CA . GLU A 1 102 ? 16.693 10.719 18.437 1.00 56.16 102 GLU A CA 1
ATOM 740 C C . GLU A 1 102 ? 16.224 10.177 19.805 1.00 56.16 102 GLU A C 1
ATOM 742 O O . GLU A 1 102 ? 16.315 10.897 20.795 1.00 56.16 102 GLU A O 1
ATOM 747 N N . ASP A 1 103 ? 15.802 8.908 19.892 1.00 53.81 103 ASP A N 1
ATOM 748 C CA . ASP A 1 103 ? 15.336 8.269 21.137 1.00 53.81 103 ASP A CA 1
ATOM 749 C C . ASP A 1 103 ? 16.365 7.285 21.751 1.00 53.81 103 ASP A C 1
ATOM 751 O O . ASP A 1 103 ? 15.987 6.258 22.328 1.00 53.81 103 ASP A O 1
ATOM 755 N N . GLN A 1 104 ? 17.673 7.564 21.646 1.00 44.88 104 GLN A N 1
ATOM 756 C CA . GLN A 1 104 ? 18.694 6.886 22.467 1.00 44.88 104 GLN A CA 1
ATOM 757 C C . GLN A 1 104 ? 19.622 7.870 23.179 1.00 44.88 104 GLN A C 1
ATOM 759 O O . GLN A 1 104 ? 20.176 8.765 22.504 1.00 44.88 104 GLN A O 1
#

Mean predicted aligned error: 8.7 Å

Secondary structure (DSSP, 8-state):
-HHHHHHHHHHHHHT-SS-HHHHHHHHHHHHHHTTSS-THHHHHHHHHHHHTHHHHHHHHHHHHHTTGGGTTHHHHHHHHHHHHHHHHHHHHHHHHHHHHTT--

Radius of gyration: 19.59 Å; Cα contacts (8 Å, |Δi|>4): 41; chains: 1; bounding box: 39×34×50 Å

Organism: NCBI:txid2592048

Foldseek 3Di:
DVLLVVQVVVCVVVVPPDRSVVSSVVVVVVCVVVVVDDPVVCVVVVVVCVVCVVVVVVVVCVVCVVVVPVPPVVVVVVVVVVVVVCCVVVVVVVVVCVVVVVPD

InterPro domains:
  IPR005538 LrgA/CidA family [PF03788] (5-95)
  IPR005538 LrgA/CidA family [PTHR33931] (2-98)